Protein AF-A0A352X6P0-F1 (afdb_monomer_lite)

Secondary structure (DSSP, 8-state):
-GGGT-EEHHHHTT-TTHHHHHHTT---EEBTBS-BSS--TT--S-B--

Foldseek 3Di:
DVVVVWAFLCVQQVPPCSVVQVVVVHTHTDDPDQEDCDPDVNGSGHHDD

Structure (mmCIF, N/CA/C/O backbone):
data_AF-A0A352X6P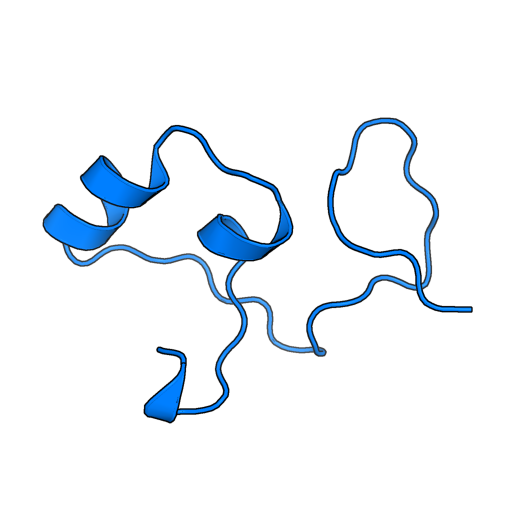0-F1
#
_entry.id   AF-A0A352X6P0-F1
#
loop_
_atom_site.group_PDB
_atom_site.id
_atom_site.type_symbol
_atom_site.label_atom_id
_atom_site.label_alt_id
_atom_site.label_comp_id
_atom_site.label_asym_id
_atom_site.label_entity_id
_atom_site.label_seq_id
_atom_site.pdbx_PDB_ins_code
_atom_site.Cartn_x
_atom_site.Cartn_y
_atom_site.Cartn_z
_atom_site.occupancy
_atom_site.B_iso_or_equiv
_atom_site.auth_seq_id
_atom_site.auth_comp_id
_atom_site.auth_asym_id
_atom_site.auth_atom_id
_atom_site.pdbx_PDB_model_num
ATOM 1 N N . LEU A 1 1 ? -11.272 -2.770 4.203 1.00 82.69 1 LEU A N 1
ATOM 2 C CA . LEU A 1 1 ? -10.282 -2.320 3.192 1.00 82.69 1 LEU A CA 1
ATOM 3 C C . LEU A 1 1 ? -10.190 -3.313 2.043 1.00 82.69 1 LEU A C 1
ATOM 5 O O . LEU A 1 1 ? -10.441 -2.916 0.915 1.00 82.69 1 LEU A O 1
ATOM 9 N N . ARG A 1 2 ? -9.968 -4.599 2.340 1.00 83.12 2 ARG A N 1
ATOM 10 C CA . ARG A 1 2 ? -9.959 -5.689 1.349 1.00 83.12 2 ARG A CA 1
ATOM 11 C C . ARG A 1 2 ? -11.241 -5.779 0.514 1.00 83.12 2 ARG A C 1
ATOM 13 O O . ARG A 1 2 ? -11.154 -5.844 -0.703 1.00 83.12 2 ARG A O 1
ATOM 20 N N . ASP A 1 3 ? -12.410 -5.644 1.142 1.00 92.38 3 ASP A N 1
ATOM 21 C CA . ASP A 1 3 ? -13.702 -5.658 0.426 1.00 92.38 3 ASP A CA 1
ATOM 22 C C . ASP A 1 3 ? -13.888 -4.472 -0.534 1.00 92.38 3 ASP A C 1
ATOM 24 O O . ASP A 1 3 ? -14.704 -4.526 -1.447 1.00 92.38 3 ASP A O 1
ATOM 28 N N . LEU A 1 4 ? -13.130 -3.390 -0.324 1.00 93.12 4 LEU A N 1
ATOM 29 C CA . LEU A 1 4 ? -13.144 -2.188 -1.160 1.00 93.12 4 LEU A CA 1
ATOM 30 C C . LEU A 1 4 ? -12.012 -2.190 -2.198 1.00 93.12 4 LEU A C 1
ATOM 32 O O . LEU A 1 4 ? -11.848 -1.196 -2.899 1.00 93.12 4 LEU A O 1
ATOM 36 N N . ALA A 1 5 ? -11.222 -3.270 -2.272 1.00 92.12 5 ALA A N 1
ATOM 37 C CA . ALA A 1 5 ? -10.044 -3.386 -3.132 1.00 92.12 5 ALA A CA 1
ATOM 38 C C . ALA A 1 5 ? -9.058 -2.203 -2.990 1.00 92.12 5 ALA A C 1
ATOM 40 O O . ALA A 1 5 ? -8.489 -1.729 -3.972 1.00 92.12 5 ALA A O 1
ATOM 41 N N . LEU A 1 6 ? -8.875 -1.702 -1.761 1.00 95.06 6 LEU A N 1
ATOM 42 C CA . LEU A 1 6 ? -7.940 -0.616 -1.452 1.00 95.06 6 LEU A CA 1
ATOM 43 C C . LEU A 1 6 ? -6.639 -1.168 -0.873 1.00 95.06 6 LEU A C 1
ATOM 45 O O . LEU A 1 6 ? -6.680 -1.949 0.076 1.00 95.06 6 LEU A O 1
ATOM 49 N N . ASN A 1 7 ? -5.510 -0.674 -1.383 1.00 96.50 7 ASN A N 1
ATOM 50 C CA . ASN A 1 7 ? -4.179 -0.997 -0.872 1.00 96.50 7 ASN 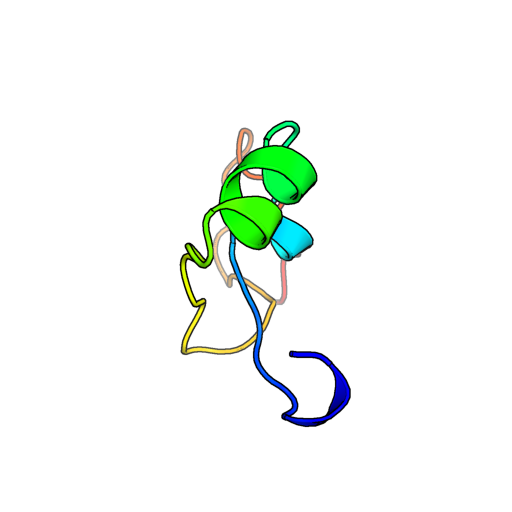A CA 1
ATOM 51 C C . ASN A 1 7 ? -3.743 0.042 0.167 1.00 96.50 7 ASN A C 1
ATOM 53 O O . ASN A 1 7 ? -4.067 1.233 0.062 1.00 96.50 7 ASN A O 1
ATOM 57 N N . THR A 1 8 ? -2.975 -0.387 1.165 1.00 97.56 8 THR A N 1
ATOM 58 C CA . THR A 1 8 ? -2.397 0.507 2.176 1.00 97.56 8 THR A CA 1
ATOM 59 C C . THR A 1 8 ? -0.926 0.211 2.368 1.00 97.56 8 THR A C 1
ATOM 61 O O . THR A 1 8 ? -0.518 -0.943 2.363 1.00 97.56 8 THR A O 1
ATOM 64 N N . VAL A 1 9 ? -0.130 1.246 2.637 1.00 97.69 9 VAL A N 1
ATOM 65 C CA . VAL A 1 9 ? 1.276 1.036 3.016 1.00 97.69 9 VAL A CA 1
ATOM 66 C C . VAL A 1 9 ? 1.386 0.256 4.333 1.00 97.69 9 VAL A C 1
ATOM 68 O O . VAL A 1 9 ? 2.400 -0.372 4.604 1.00 97.69 9 VAL A O 1
ATOM 71 N N . CYS A 1 10 ? 0.339 0.294 5.164 1.00 97.75 10 CYS A N 1
ATOM 72 C CA . CYS A 1 10 ? 0.282 -0.436 6.422 1.00 97.75 10 CYS A CA 1
ATOM 73 C C . CYS A 1 10 ? 0.341 -1.955 6.196 1.00 97.75 10 CYS A C 1
ATOM 75 O O . CYS A 1 10 ? 1.054 -2.637 6.928 1.00 97.75 10 CYS A O 1
ATOM 77 N N . GLU A 1 11 ? -0.389 -2.459 5.194 1.00 96.12 11 GLU A N 1
ATOM 78 C CA . GLU A 1 11 ? -0.392 -3.874 4.805 1.00 96.12 11 GLU A CA 1
ATOM 79 C C . GLU A 1 11 ? 0.804 -4.215 3.901 1.00 96.12 11 GLU A C 1
ATOM 81 O O . GLU A 1 11 ? 1.541 -5.141 4.225 1.00 96.12 11 GLU A O 1
ATOM 86 N N . GLU A 1 12 ? 1.046 -3.446 2.831 1.00 97.00 12 GLU A N 1
ATOM 87 C CA . GLU A 1 12 ? 2.056 -3.787 1.806 1.00 97.00 12 GLU A CA 1
ATOM 88 C C . GLU A 1 12 ? 3.510 -3.632 2.276 1.00 97.00 12 GLU A C 1
ATOM 90 O O . GLU A 1 12 ? 4.412 -4.181 1.658 1.00 97.00 12 GLU A O 1
ATOM 95 N N . ALA A 1 13 ? 3.768 -2.866 3.342 1.00 97.44 13 ALA A N 1
ATOM 96 C CA . ALA A 1 13 ? 5.116 -2.671 3.886 1.00 97.44 13 ALA A CA 1
ATOM 97 C C . ALA A 1 13 ? 5.320 -3.340 5.258 1.00 97.44 13 ALA A C 1
ATOM 99 O O . ALA A 1 13 ? 6.188 -2.912 6.023 1.00 97.44 13 ALA A O 1
ATOM 100 N N . SER A 1 14 ? 4.483 -4.325 5.608 1.00 96.69 14 SER A N 1
ATOM 101 C CA . SER A 1 14 ? 4.570 -5.095 6.861 1.00 96.69 14 SER A CA 1
ATOM 102 C C . SER A 1 14 ? 4.686 -4.220 8.120 1.00 96.69 14 SER A C 1
ATOM 104 O O . SER A 1 14 ? 5.488 -4.481 9.021 1.00 96.69 14 SER A O 1
ATOM 106 N N . CYS A 1 15 ? 3.901 -3.139 8.191 1.00 98.06 15 CYS A N 1
ATOM 107 C CA . CYS A 1 15 ? 4.050 -2.146 9.250 1.00 98.06 15 CYS A CA 1
ATOM 108 C C . CYS A 1 15 ? 3.691 -2.740 10.628 1.00 98.06 15 CYS A C 1
ATOM 110 O O . CYS A 1 15 ? 2.550 -3.169 10.830 1.00 98.06 15 CYS A O 1
ATOM 112 N N . PRO A 1 16 ? 4.597 -2.701 11.628 1.00 98.19 16 PRO A N 1
ATOM 113 C CA . PRO A 1 16 ? 4.342 -3.292 12.945 1.00 98.19 16 PRO A CA 1
ATOM 114 C C . PRO A 1 16 ? 3.239 -2.563 13.730 1.00 98.19 16 PRO A C 1
ATOM 116 O O . PRO A 1 16 ? 2.650 -3.136 14.643 1.00 98.19 16 PRO A O 1
ATOM 119 N N . ASN A 1 17 ? 2.921 -1.321 13.352 1.00 98.25 17 ASN A N 1
ATOM 120 C CA . ASN A 1 17 ? 1.923 -0.489 14.026 1.00 98.25 17 ASN A CA 1
ATOM 121 C C . ASN A 1 17 ? 0.517 -0.623 13.414 1.00 98.25 17 ASN A C 1
ATOM 123 O O . ASN A 1 17 ? -0.391 0.103 13.815 1.00 98.25 17 ASN 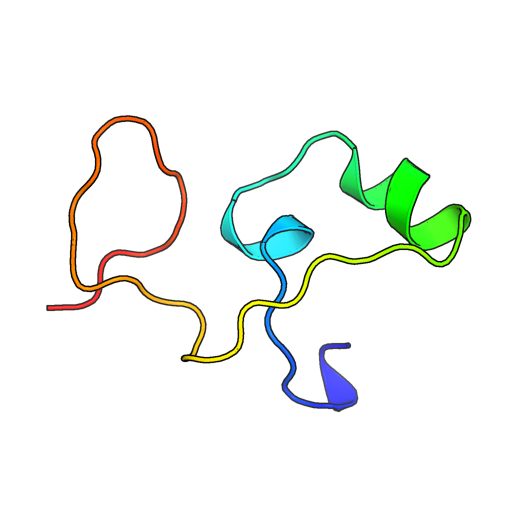A O 1
ATOM 127 N N . ILE A 1 18 ? 0.306 -1.528 12.447 1.00 97.94 18 ILE A N 1
ATOM 128 C CA . ILE A 1 18 ? -0.966 -1.654 11.715 1.00 97.94 18 ILE A CA 1
ATOM 129 C C . ILE A 1 18 ? -2.182 -1.793 12.645 1.00 97.94 18 ILE A C 1
ATOM 131 O O . ILE A 1 18 ? -3.195 -1.130 12.431 1.00 97.94 18 ILE A O 1
ATOM 135 N N . GLY A 1 19 ? -2.069 -2.597 13.708 1.00 97.19 19 GLY A N 1
ATOM 136 C CA . GLY A 1 19 ? -3.152 -2.798 14.673 1.00 97.19 19 GLY A CA 1
ATOM 137 C C . GLY A 1 19 ? -3.483 -1.536 15.471 1.00 97.19 19 GLY A C 1
ATOM 138 O O . GLY A 1 19 ? -4.654 -1.199 15.628 1.00 97.19 19 GLY A O 1
ATOM 139 N N . GLU A 1 20 ? -2.460 -0.810 15.929 1.00 98.56 20 GLU A N 1
ATOM 140 C CA . GLU A 1 20 ? -2.621 0.452 16.658 1.00 98.56 20 GLU A CA 1
ATOM 141 C C . GLU A 1 20 ? -3.266 1.522 15.767 1.00 98.56 20 GLU A C 1
ATOM 143 O O . GLU A 1 20 ? -4.280 2.114 16.143 1.00 98.56 20 GLU A O 1
ATOM 148 N N . CYS A 1 21 ? -2.728 1.727 14.561 1.00 98.50 21 CYS A N 1
ATOM 149 C CA . CYS A 1 21 ? -3.221 2.741 13.634 1.00 98.50 21 CYS A CA 1
ATOM 150 C C . CYS A 1 21 ? -4.664 2.463 13.198 1.00 98.50 21 CYS A C 1
ATOM 152 O O . CYS A 1 21 ? -5.499 3.369 13.242 1.00 98.50 21 CYS A O 1
ATOM 154 N N . PHE A 1 22 ? -4.989 1.216 12.837 1.00 97.31 22 PHE A N 1
ATOM 155 C CA . PHE A 1 22 ? -6.344 0.860 12.408 1.00 97.31 22 PHE A CA 1
ATOM 156 C C . PHE A 1 22 ? -7.351 0.975 13.555 1.00 97.31 22 PHE A C 1
ATOM 158 O O . PHE A 1 22 ? -8.460 1.460 13.334 1.00 97.31 22 PHE A O 1
ATOM 165 N N . ASN A 1 23 ? -6.968 0.608 14.783 1.00 98.12 23 ASN A N 1
ATOM 166 C CA . ASN A 1 23 ? -7.821 0.789 15.960 1.00 98.12 23 ASN A CA 1
ATOM 167 C C . ASN A 1 23 ? -8.083 2.276 16.269 1.00 98.12 23 ASN A C 1
ATOM 169 O O . ASN A 1 23 ? -9.166 2.632 16.726 1.00 98.12 23 ASN A O 1
ATOM 173 N N . ALA A 1 24 ? -7.128 3.156 15.959 1.00 98.44 24 ALA A N 1
ATOM 174 C CA . ALA A 1 24 ? -7.300 4.608 16.021 1.00 98.44 24 ALA A CA 1
ATOM 175 C C . ALA A 1 24 ? -8.034 5.203 14.796 1.00 98.44 24 ALA A C 1
ATOM 177 O O . ALA A 1 24 ? -8.138 6.423 14.677 1.00 98.44 24 ALA A O 1
ATOM 178 N N . GLY A 1 25 ? -8.519 4.376 13.860 1.00 97.19 25 GLY A N 1
ATOM 179 C CA . GLY A 1 25 ? -9.211 4.829 12.648 1.00 97.19 25 GLY A CA 1
ATOM 180 C C . GLY A 1 25 ? -8.302 5.508 11.617 1.00 97.19 25 GLY A C 1
ATOM 181 O O . GLY A 1 25 ? -8.784 6.267 10.780 1.00 97.19 25 GLY A O 1
ATOM 182 N N . THR A 1 26 ? -6.991 5.261 11.676 1.00 98.00 26 THR A N 1
ATOM 183 C CA . THR A 1 26 ? -5.985 5.872 10.799 1.00 98.00 26 THR A CA 1
ATOM 184 C C . THR A 1 26 ? -5.391 4.836 9.850 1.00 98.00 26 THR A C 1
ATOM 186 O O . THR A 1 26 ? -4.981 3.756 10.267 1.00 98.00 26 THR A O 1
ATOM 189 N N . ALA A 1 27 ? -5.289 5.183 8.568 1.00 97.69 27 ALA A N 1
ATOM 190 C CA . ALA A 1 27 ? -4.617 4.375 7.557 1.00 97.69 27 ALA A CA 1
ATOM 191 C C . ALA A 1 27 ? -3.921 5.278 6.531 1.00 97.69 27 ALA A C 1
ATOM 193 O O . ALA A 1 27 ? -4.368 6.395 6.265 1.00 97.69 27 ALA A O 1
ATOM 194 N N . THR A 1 28 ? -2.844 4.781 5.925 1.00 97.88 28 THR A N 1
ATOM 195 C CA . THR A 1 28 ? -2.162 5.454 4.814 1.00 97.88 28 THR A CA 1
ATOM 196 C C . THR A 1 28 ? -2.346 4.634 3.546 1.00 97.88 28 THR A C 1
ATOM 198 O O . THR A 1 28 ? -1.852 3.512 3.433 1.00 97.88 28 THR A O 1
ATOM 201 N N . PHE A 1 29 ? -3.092 5.194 2.599 1.00 97.38 29 PHE A N 1
ATOM 202 C CA . PHE A 1 29 ? -3.479 4.514 1.367 1.00 97.38 29 PHE A CA 1
ATOM 203 C C . PHE A 1 29 ? -2.366 4.531 0.322 1.00 97.38 29 PHE A C 1
ATOM 205 O O . PHE A 1 29 ? -1.638 5.515 0.187 1.00 97.38 29 PHE A O 1
ATOM 212 N N . LEU A 1 30 ? -2.294 3.453 -0.456 1.00 97.00 30 LEU A N 1
ATOM 213 C CA . LEU A 1 30 ? -1.435 3.323 -1.624 1.00 97.00 30 LEU A CA 1
ATOM 214 C C . LEU A 1 30 ? -2.316 3.336 -2.884 1.00 97.00 30 LEU A C 1
ATOM 216 O O . LEU A 1 30 ? -3.124 2.438 -3.110 1.00 97.00 30 LEU A O 1
ATOM 220 N N . ILE A 1 31 ? -2.205 4.400 -3.681 1.00 94.06 31 ILE A N 1
ATOM 221 C CA . ILE A 1 31 ? -3.212 4.753 -4.702 1.00 94.06 31 ILE A CA 1
ATOM 222 C C . ILE A 1 31 ? -2.945 4.184 -6.105 1.00 94.06 31 ILE A C 1
ATOM 224 O O . ILE A 1 31 ? -3.791 4.317 -6.982 1.00 94.06 31 ILE A O 1
ATOM 228 N N . MET A 1 32 ? -1.790 3.559 -6.338 1.00 93.50 32 MET A N 1
ATOM 229 C CA . MET A 1 32 ? -1.345 3.101 -7.666 1.00 93.50 32 MET A CA 1
ATOM 230 C C . MET A 1 32 ? -1.218 1.576 -7.775 1.00 93.50 32 MET A C 1
ATOM 232 O O . MET A 1 32 ? -0.487 1.072 -8.619 1.00 93.50 32 MET A O 1
ATOM 236 N N . GLY A 1 33 ? -1.948 0.845 -6.936 1.00 91.75 33 GLY A N 1
ATOM 237 C CA . GLY A 1 33 ? -1.799 -0.603 -6.816 1.00 91.75 33 GLY A CA 1
ATOM 238 C C . GLY A 1 33 ? -0.827 -0.995 -5.701 1.00 91.75 33 GLY A C 1
ATOM 239 O O . GLY A 1 33 ? -0.274 -0.115 -5.040 1.00 91.75 33 GLY A O 1
ATOM 240 N N . PRO A 1 34 ? -0.675 -2.304 -5.452 1.00 95.38 34 PRO A N 1
ATOM 241 C CA . PRO A 1 34 ? 0.135 -2.818 -4.354 1.00 95.38 34 PRO A CA 1
ATOM 242 C C . PRO A 1 34 ? 1.629 -2.881 -4.686 1.00 95.38 34 PRO A C 1
ATOM 244 O O . PRO A 1 34 ? 2.433 -2.914 -3.768 1.00 95.38 34 PRO A O 1
ATOM 247 N N . ALA A 1 35 ? 2.013 -2.865 -5.966 1.00 95.88 35 ALA A N 1
ATOM 248 C CA . ALA A 1 35 ? 3.397 -3.059 -6.379 1.00 95.88 35 ALA A CA 1
ATOM 249 C C . ALA A 1 35 ? 4.097 -1.762 -6.808 1.00 95.88 35 ALA A C 1
ATOM 251 O O . ALA A 1 35 ? 3.487 -0.799 -7.280 1.00 95.88 35 ALA A O 1
ATOM 252 N N . CYS A 1 36 ? 5.419 -1.749 -6.659 1.00 97.19 36 CYS A N 1
ATOM 253 C CA . CYS A 1 36 ? 6.289 -0.650 -7.051 1.00 97.19 36 CYS A CA 1
ATOM 254 C C . CYS A 1 36 ? 7.230 -1.094 -8.174 1.00 97.19 36 CYS A C 1
ATOM 256 O O . CYS A 1 36 ? 7.846 -2.149 -8.092 1.00 97.19 36 CYS A O 1
ATOM 258 N N . THR A 1 37 ? 7.442 -0.249 -9.185 1.00 97.31 37 THR A N 1
ATOM 259 C CA . THR A 1 37 ? 8.403 -0.524 -10.275 1.00 97.31 37 THR A CA 1
ATOM 260 C C . THR A 1 37 ? 9.853 -0.187 -9.914 1.00 97.31 37 THR A C 1
ATOM 262 O O . THR A 1 37 ? 10.753 -0.243 -10.755 1.00 97.31 37 THR A O 1
ATOM 265 N N . ARG A 1 38 ? 10.116 0.188 -8.655 1.00 96.69 38 ARG A N 1
ATOM 266 C CA . ARG A 1 38 ? 11.461 0.444 -8.123 1.00 96.69 38 ARG A CA 1
ATOM 267 C C . ARG A 1 38 ? 11.809 -0.595 -7.062 1.00 96.69 38 ARG A C 1
ATOM 269 O O . ARG A 1 38 ? 11.081 -0.747 -6.092 1.00 96.69 38 ARG A O 1
ATOM 276 N N . ALA A 1 39 ? 12.983 -1.207 -7.189 1.00 96.31 39 ALA A N 1
ATOM 277 C CA . ALA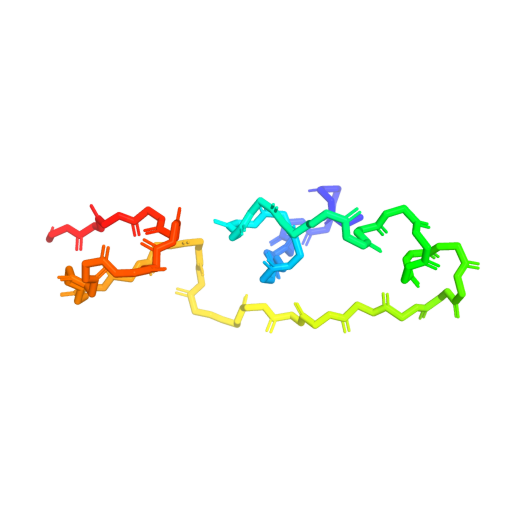 A 1 39 ? 13.516 -2.169 -6.225 1.00 96.31 39 ALA A CA 1
ATOM 278 C C . ALA A 1 39 ? 14.339 -1.473 -5.120 1.00 96.31 39 ALA A C 1
ATOM 280 O O . ALA A 1 39 ? 15.567 -1.574 -5.072 1.00 96.31 39 ALA A O 1
ATOM 281 N N . CYS A 1 40 ? 13.677 -0.697 -4.258 1.00 97.62 40 CYS A N 1
ATOM 282 C CA . 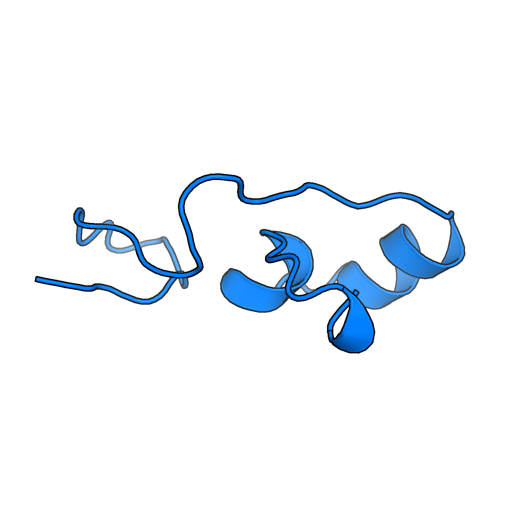CYS A 1 40 ? 14.333 -0.051 -3.117 1.00 97.62 40 CYS A CA 1
ATOM 283 C C . CYS A 1 40 ? 14.747 -1.114 -2.076 1.00 97.62 40 CYS A C 1
ATOM 285 O O . CYS A 1 40 ? 13.872 -1.795 -1.557 1.00 97.62 40 CYS A O 1
ATOM 287 N N . PRO A 1 41 ? 16.032 -1.229 -1.685 1.00 96.75 41 PRO A N 1
ATOM 288 C CA . PRO A 1 41 ? 16.522 -2.358 -0.876 1.00 96.75 41 PRO A CA 1
ATOM 289 C C . PRO A 1 41 ? 16.013 -2.383 0.575 1.00 96.75 41 PRO A C 1
ATOM 291 O O . PRO A 1 41 ? 16.221 -3.359 1.284 1.00 96.75 41 PRO A O 1
ATOM 294 N N . TYR A 1 42 ? 15.401 -1.293 1.030 1.00 96.62 42 TYR A N 1
ATOM 295 C CA . TYR A 1 42 ? 14.841 -1.134 2.374 1.00 96.62 42 TYR A CA 1
ATOM 296 C C . TYR A 1 42 ? 13.308 -1.196 2.391 1.00 96.62 42 TYR A C 1
ATOM 298 O O . TYR A 1 42 ? 12.711 -1.061 3.455 1.00 96.62 42 TYR A O 1
ATOM 306 N N . CYS A 1 43 ? 12.669 -1.277 1.223 1.00 97.56 43 CYS A N 1
ATOM 307 C CA . CYS A 1 43 ? 11.220 -1.227 1.099 1.00 97.56 43 CYS A CA 1
ATOM 308 C C . CYS A 1 43 ? 10.686 -2.646 0.935 1.00 97.56 43 CYS A C 1
ATOM 310 O O . CYS A 1 43 ? 11.193 -3.389 0.103 1.00 97.56 43 CYS A O 1
ATOM 312 N N . ASP A 1 44 ? 9.670 -2.984 1.725 1.00 97.44 44 ASP A N 1
ATOM 313 C CA . ASP A 1 44 ? 9.057 -4.318 1.743 1.00 97.44 44 ASP A CA 1
ATOM 314 C C . ASP A 1 44 ? 7.860 -4.446 0.779 1.00 97.44 44 ASP A C 1
ATOM 316 O O . 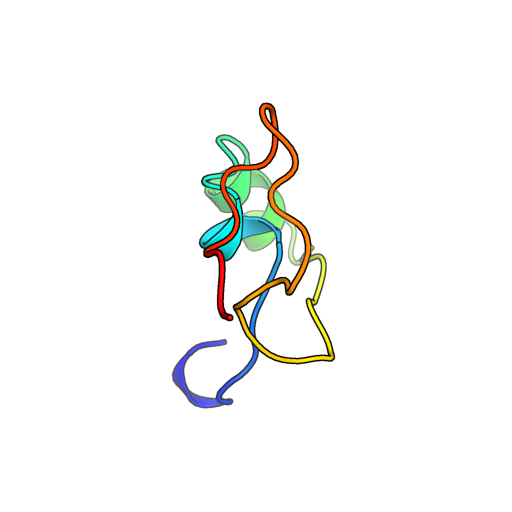ASP A 1 44 ? 7.239 -5.496 0.695 1.00 97.44 44 ASP A O 1
ATOM 320 N N . ILE A 1 45 ? 7.544 -3.377 0.035 1.00 97.62 45 ILE A N 1
ATOM 321 C CA . ILE A 1 45 ? 6.493 -3.384 -0.992 1.00 97.62 45 ILE A CA 1
ATOM 322 C C . ILE A 1 45 ? 6.920 -4.274 -2.163 1.00 97.62 45 ILE A C 1
ATOM 324 O O . ILE A 1 45 ? 8.067 -4.193 -2.612 1.00 97.62 45 ILE A O 1
ATOM 328 N N . ASP A 1 46 ? 5.977 -5.057 -2.696 1.00 96.62 46 ASP A N 1
ATOM 329 C CA . ASP A 1 46 ? 6.232 -5.971 -3.808 1.00 96.62 46 ASP A CA 1
ATOM 330 C C . ASP A 1 46 ? 6.786 -5.248 -5.048 1.00 96.62 46 ASP A C 1
ATOM 332 O O . ASP A 1 46 ? 6.387 -4.128 -5.395 1.00 96.62 46 ASP A O 1
ATOM 336 N N . PHE A 1 47 ? 7.730 -5.898 -5.724 1.00 95.88 47 PHE A N 1
ATOM 337 C CA . PHE A 1 47 ? 8.381 -5.361 -6.912 1.00 95.88 47 PHE A CA 1
ATOM 338 C C . PHE A 1 47 ? 7.754 -5.964 -8.169 1.00 95.88 47 PHE A C 1
ATOM 340 O O . PHE A 1 47 ? 8.020 -7.114 -8.521 1.00 95.88 47 PHE A O 1
ATOM 347 N N . GLU A 1 48 ? 6.978 -5.155 -8.889 1.00 87.75 48 GLU A N 1
ATOM 348 C CA . GLU A 1 48 ? 6.437 -5.519 -10.200 1.00 87.75 48 GLU A CA 1
ATOM 349 C C . GLU A 1 48 ? 7.302 -4.908 -11.306 1.00 87.75 48 GLU A C 1
ATOM 351 O O . GLU A 1 48 ? 7.692 -3.737 -11.246 1.00 87.75 48 GLU A O 1
ATOM 356 N N . LYS A 1 49 ? 7.633 -5.726 -12.308 1.00 65.88 49 LYS A N 1
ATOM 357 C CA . LYS A 1 49 ? 8.512 -5.355 -13.418 1.00 65.88 49 LYS A CA 1
ATOM 358 C C . LYS A 1 49 ? 7.734 -5.041 -14.687 1.00 65.88 49 LYS A C 1
ATOM 360 O O . LYS A 1 49 ? 6.906 -5.887 -15.082 1.00 65.88 49 LYS A O 1
#

Radius of gyration: 11.4 Å; chains: 1; bounding box: 30×12×30 Å

pLDDT: mean 95.28, std 5.43, range [65.88, 98.56]

Sequence (49 aa):
LRDLALNTVCEEASCPNIGECFNAGTATFLIMGPACTRACPYCDIDFEK